Protein AF-A0AAD2JDV5-F1 (afdb_monomer_lite)

Radius of gyration: 23.73 Å; chains: 1; bounding box: 50×10×67 Å

pLDDT: mean 78.94, std 13.71, range [51.59, 94.75]

Sequence (60 aa):
MMPLKRVPVEKAEDGIEISRLPNNEEIIDKVNEIVRFVNTLEKKKADKPINNSFLKTRKW

Foldseek 3Di:
DDDQDFAFDDQDPVRDTDTHHDDPVSVVVVVVVVVVVVVVVVVVVVPPPPPPPVVPPPDD

Secondary structure (DSSP, 8-state):
-PPP-PEEEEE-TTS-EEEEPP-HHHHHHHHHHHHHHHHHHHHHHHTS----GGGTT---

Structure (mmCIF, N/CA/C/O backbone):
data_AF-A0AAD2JDV5-F1
#
_entry.id   AF-A0AAD2JDV5-F1
#
loop_
_atom_site.group_PDB
_atom_site.id
_atom_site.type_symbol
_atom_site.label_atom_id
_atom_site.label_alt_id
_atom_site.label_comp_id
_atom_site.label_asym_id
_atom_site.label_entity_id
_atom_site.label_seq_id
_atom_site.pdbx_PDB_ins_code
_atom_site.Cartn_x
_atom_site.Cartn_y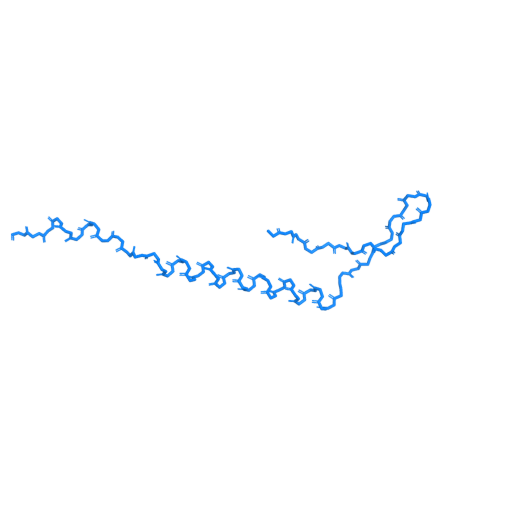
_atom_site.Cartn_z
_atom_site.occupancy
_atom_site.B_iso_or_equiv
_atom_site.auth_seq_id
_atom_site.auth_comp_id
_atom_site.auth_asym_id
_atom_site.auth_atom_id
_atom_site.pdbx_PDB_model_num
ATOM 1 N N . MET A 1 1 ? 5.587 -0.055 9.437 1.00 65.75 1 MET A N 1
ATOM 2 C CA . MET A 1 1 ? 5.239 0.315 8.049 1.00 65.75 1 MET A CA 1
ATOM 3 C C . MET A 1 1 ? 6.407 1.055 7.430 1.00 65.75 1 MET A C 1
ATOM 5 O O . MET A 1 1 ? 6.869 2.014 8.033 1.00 65.75 1 MET A O 1
ATOM 9 N N . MET A 1 2 ? 6.888 0.617 6.265 1.00 77.88 2 MET A N 1
ATOM 10 C CA . MET A 1 2 ? 7.862 1.389 5.485 1.00 77.88 2 MET A CA 1
ATOM 11 C C . MET A 1 2 ? 7.130 2.380 4.564 1.00 77.88 2 MET A C 1
ATOM 13 O O . MET A 1 2 ? 6.037 2.048 4.087 1.00 77.88 2 MET A O 1
ATOM 17 N N . PRO A 1 3 ? 7.682 3.587 4.340 1.00 81.69 3 PRO A N 1
ATOM 18 C CA . PRO A 1 3 ? 7.105 4.560 3.419 1.00 81.69 3 PRO A CA 1
ATOM 19 C C . PRO A 1 3 ? 7.163 4.045 1.979 1.00 81.69 3 PRO A C 1
ATOM 21 O O . PRO A 1 3 ? 8.052 3.265 1.633 1.00 81.69 3 PRO A O 1
ATOM 24 N N . LEU A 1 4 ? 6.224 4.502 1.147 1.00 87.00 4 LEU A N 1
ATOM 25 C CA . LEU A 1 4 ? 6.259 4.245 -0.290 1.00 87.00 4 LEU A CA 1
ATOM 26 C C . LEU A 1 4 ? 7.524 4.901 -0.864 1.00 87.00 4 LEU A C 1
ATOM 28 O O . LEU A 1 4 ? 7.781 6.080 -0.611 1.00 87.00 4 LEU A O 1
ATOM 32 N N . LYS A 1 5 ? 8.338 4.126 -1.579 1.00 87.44 5 LYS A N 1
ATOM 33 C CA . LYS A 1 5 ? 9.597 4.591 -2.170 1.00 87.44 5 LYS A CA 1
ATOM 34 C C . LYS A 1 5 ? 9.475 4.631 -3.685 1.00 87.44 5 LYS A C 1
ATOM 36 O O . LYS A 1 5 ? 8.619 3.966 -4.265 1.00 87.44 5 LYS A O 1
ATOM 41 N N . ARG A 1 6 ? 10.355 5.408 -4.317 1.00 85.62 6 ARG A N 1
ATOM 42 C CA . ARG A 1 6 ? 10.574 5.285 -5.757 1.00 85.62 6 ARG A CA 1
ATOM 43 C C . ARG A 1 6 ? 11.031 3.865 -6.075 1.00 85.62 6 ARG A C 1
ATOM 45 O O . ARG A 1 6 ? 11.766 3.264 -5.291 1.00 85.62 6 ARG A O 1
ATOM 52 N N . VAL A 1 7 ? 10.567 3.347 -7.203 1.00 85.19 7 VAL A N 1
ATOM 53 C CA . VAL A 1 7 ? 10.889 1.990 -7.640 1.00 85.19 7 VAL A CA 1
ATOM 54 C C . VAL A 1 7 ? 12.100 2.073 -8.568 1.00 85.19 7 VAL A C 1
ATOM 56 O O . VAL A 1 7 ? 12.028 2.817 -9.550 1.00 85.19 7 VAL A O 1
ATOM 59 N N . PRO A 1 8 ? 13.209 1.372 -8.278 1.00 84.31 8 PRO A N 1
ATOM 60 C CA . PRO A 1 8 ? 14.35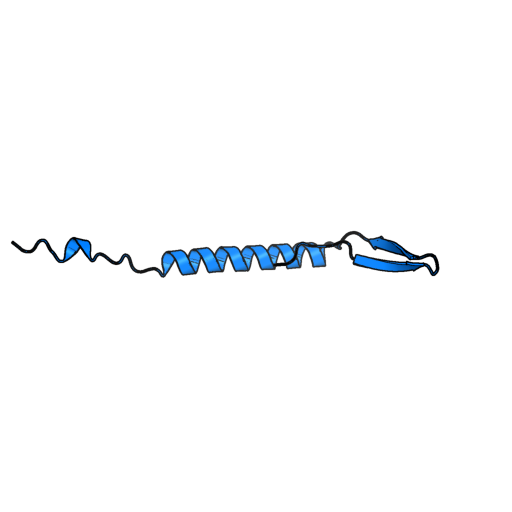1 1.320 -9.183 1.00 84.31 8 PRO A CA 1
ATOM 61 C C . PRO A 1 8 ? 13.931 0.668 -10.502 1.00 84.31 8 PRO A C 1
ATOM 63 O O . PRO A 1 8 ? 13.283 -0.377 -10.499 1.00 84.31 8 PRO A O 1
ATOM 66 N N . VAL A 1 9 ? 14.275 1.306 -11.616 1.00 80.56 9 VAL A N 1
ATOM 67 C CA . VAL A 1 9 ? 13.992 0.817 -12.972 1.00 80.56 9 VAL A CA 1
ATOM 68 C C . VAL A 1 9 ? 15.267 0.250 -13.575 1.00 80.56 9 VAL A C 1
ATOM 70 O O . VAL A 1 9 ? 15.275 -0.891 -14.018 1.00 80.56 9 VAL A O 1
ATOM 73 N N . GLU A 1 10 ? 16.360 1.009 -13.510 1.00 78.94 10 GLU A N 1
ATOM 74 C CA . GLU A 1 10 ? 17.659 0.610 -14.047 1.00 78.94 10 GLU A CA 1
ATOM 75 C C . GLU A 1 10 ? 18.790 1.105 -13.148 1.00 78.94 10 GLU A C 1
ATOM 77 O O . GLU A 1 10 ? 18.702 2.165 -12.518 1.00 78.94 10 GLU A O 1
ATOM 82 N N . LYS A 1 11 ? 19.871 0.327 -13.109 1.00 70.81 11 LYS A N 1
ATOM 83 C CA . LYS A 1 11 ? 21.152 0.749 -12.549 1.00 70.81 11 LYS A CA 1
ATOM 84 C C . LYS A 1 11 ? 22.133 0.852 -13.706 1.00 70.81 11 LYS A C 1
ATOM 86 O O . LYS A 1 11 ? 22.495 -0.175 -14.273 1.00 70.81 11 LYS A O 1
ATOM 91 N N . ALA A 1 12 ? 22.516 2.071 -14.069 1.00 71.00 12 ALA A N 1
ATOM 92 C CA . ALA A 1 12 ? 23.578 2.281 -15.042 1.00 71.00 12 ALA A CA 1
ATOM 93 C C . ALA A 1 12 ? 24.915 1.790 -14.458 1.00 71.00 12 ALA A C 1
ATOM 95 O O . ALA A 1 12 ? 25.124 1.867 -13.243 1.00 71.00 12 ALA A O 1
ATOM 96 N N . GLU A 1 13 ? 25.820 1.310 -15.317 1.00 68.38 13 GLU A N 1
ATOM 97 C CA . GLU A 1 13 ? 27.160 0.832 -14.924 1.00 68.38 13 GLU A CA 1
ATOM 98 C C . GLU A 1 13 ? 27.972 1.908 -14.176 1.00 68.38 13 GLU A C 1
ATOM 100 O O . GLU A 1 13 ? 28.788 1.585 -13.314 1.00 68.38 13 GLU A O 1
ATOM 105 N N . ASP A 1 14 ? 27.645 3.182 -14.402 1.00 76.81 14 ASP A N 1
ATOM 106 C CA . ASP A 1 14 ? 28.262 4.357 -13.774 1.00 76.81 14 ASP A CA 1
ATOM 107 C C . ASP A 1 14 ? 27.748 4.643 -12.344 1.00 76.81 14 ASP A C 1
ATOM 109 O O . ASP A 1 14 ? 28.083 5.662 -11.738 1.00 76.81 14 ASP A O 1
ATOM 113 N N . GLY A 1 15 ? 26.887 3.777 -11.796 1.00 74.44 15 GLY A N 1
ATOM 114 C CA . GLY A 1 15 ? 26.314 3.919 -10.453 1.00 74.44 15 GLY A CA 1
ATOM 115 C C . GLY A 1 15 ? 25.088 4.836 -10.365 1.00 74.44 15 GLY A C 1
ATOM 116 O O . GLY A 1 15 ? 24.608 5.111 -9.264 1.00 74.44 15 GLY A O 1
ATOM 117 N N . ILE A 1 16 ? 24.552 5.297 -11.498 1.00 77.12 16 ILE A N 1
ATOM 118 C CA . ILE A 1 16 ? 23.324 6.102 -11.546 1.00 77.12 16 ILE A CA 1
ATOM 119 C C . ILE A 1 16 ? 22.106 5.175 -11.451 1.00 77.12 16 ILE A C 1
ATOM 121 O O . ILE A 1 16 ? 21.919 4.282 -12.277 1.00 77.12 16 ILE A O 1
ATOM 125 N N . GLU A 1 17 ? 21.254 5.404 -10.450 1.00 79.25 17 GLU A N 1
ATOM 126 C CA . GLU A 1 17 ? 19.987 4.688 -10.279 1.00 79.25 17 GLU A CA 1
ATOM 127 C C . GLU A 1 17 ? 18.834 5.507 -10.867 1.00 79.25 17 GLU A C 1
ATOM 129 O O . GLU A 1 17 ? 18.450 6.556 -10.341 1.00 79.25 17 GLU A O 1
ATOM 134 N N . ILE A 1 18 ? 18.258 5.011 -11.962 1.00 81.94 18 ILE A N 1
ATOM 135 C CA . ILE A 1 18 ? 17.048 5.584 -12.548 1.00 81.94 18 ILE A CA 1
ATOM 136 C C . ILE A 1 18 ? 15.863 4.960 -11.825 1.00 81.94 18 ILE A C 1
ATOM 138 O O . ILE A 1 18 ? 15.689 3.741 -11.814 1.00 81.94 18 ILE A O 1
ATOM 142 N N . SER A 1 19 ? 15.031 5.798 -11.213 1.00 88.75 19 SER A N 1
ATOM 143 C CA . SER A 1 19 ? 13.883 5.343 -10.435 1.00 88.75 19 SER A CA 1
ATOM 144 C C . SER A 1 19 ? 12.592 6.019 -10.884 1.00 88.75 19 SER A C 1
ATOM 146 O O . SER A 1 19 ? 12.552 7.217 -11.174 1.00 88.75 19 SER A O 1
ATOM 148 N N . ARG A 1 20 ? 11.510 5.238 -10.938 1.00 89.56 20 ARG A N 1
ATOM 149 C CA . ARG A 1 20 ? 10.168 5.721 -11.274 1.00 89.56 20 ARG A CA 1
ATOM 150 C C . ARG A 1 20 ? 9.375 6.064 -10.023 1.00 89.56 20 ARG A C 1
ATOM 152 O O . ARG A 1 20 ? 9.635 5.560 -8.926 1.00 89.56 20 ARG A O 1
ATOM 159 N N . LEU A 1 21 ? 8.351 6.893 -10.207 1.00 90.25 21 LEU A N 1
ATOM 160 C CA . LEU A 1 21 ? 7.301 7.018 -9.207 1.00 90.25 21 LEU A CA 1
ATOM 161 C C . LEU A 1 21 ? 6.518 5.696 -9.098 1.00 90.25 21 LEU A C 1
ATOM 163 O O . LEU A 1 21 ? 6.402 4.960 -10.088 1.00 90.25 21 LEU A O 1
ATOM 167 N N . PRO A 1 22 ? 6.002 5.379 -7.903 1.00 89.44 22 PRO A N 1
ATOM 168 C CA . PRO A 1 22 ? 5.082 4.268 -7.735 1.00 89.44 22 PRO A CA 1
ATOM 169 C C . PRO A 1 22 ? 3.831 4.483 -8.595 1.00 89.44 22 PRO A C 1
ATOM 171 O O . PRO A 1 22 ? 3.382 5.615 -8.790 1.00 89.44 22 PRO A O 1
ATOM 174 N N . ASN A 1 23 ? 3.308 3.396 -9.150 1.00 91.56 23 ASN A N 1
ATOM 175 C CA . ASN A 1 23 ? 2.129 3.415 -10.001 1.00 91.56 23 ASN A CA 1
ATOM 176 C C . ASN A 1 23 ? 0.846 3.512 -9.152 1.00 91.56 23 ASN A C 1
ATOM 178 O O . ASN A 1 23 ? 0.882 3.477 -7.920 1.00 91.56 23 ASN A O 1
ATOM 182 N N . ASN A 1 24 ? -0.302 3.651 -9.819 1.00 93.06 24 ASN A N 1
ATOM 183 C CA . ASN A 1 24 ? -1.580 3.808 -9.128 1.00 93.06 24 ASN A CA 1
ATOM 184 C C . ASN A 1 24 ? -1.911 2.603 -8.228 1.00 93.06 24 ASN A C 1
ATOM 186 O O . ASN A 1 24 ? -2.371 2.789 -7.109 1.00 93.06 24 ASN A O 1
ATOM 190 N N . GLU A 1 25 ? -1.636 1.381 -8.683 1.00 92.75 25 GLU A N 1
ATOM 191 C CA . GLU A 1 25 ? -1.902 0.156 -7.918 1.00 92.75 25 GLU A CA 1
ATOM 192 C C . GLU A 1 25 ? -1.066 0.101 -6.631 1.00 92.75 25 GLU A C 1
ATOM 194 O O . GLU A 1 25 ? -1.617 -0.073 -5.548 1.00 92.75 25 GLU A O 1
ATOM 199 N N . GLU A 1 26 ? 0.239 0.376 -6.718 1.00 90.69 26 GLU A N 1
ATOM 200 C CA . GLU A 1 26 ? 1.169 0.424 -5.581 1.00 90.69 26 GLU A CA 1
ATOM 201 C C . GLU A 1 26 ? 0.763 1.491 -4.549 1.00 90.69 26 GLU A C 1
ATOM 203 O O . GLU A 1 26 ? 0.891 1.289 -3.336 1.00 90.69 26 GLU A O 1
ATOM 208 N N . ILE A 1 27 ? 0.255 2.638 -5.014 1.00 92.75 27 ILE A N 1
ATOM 209 C CA . ILE A 1 27 ? -0.265 3.697 -4.140 1.00 92.75 27 ILE A CA 1
ATOM 210 C C . ILE A 1 27 ? -1.542 3.225 -3.437 1.00 92.75 27 ILE A C 1
ATOM 212 O O . ILE A 1 27 ? -1.655 3.365 -2.216 1.00 92.75 27 ILE A O 1
ATOM 216 N N . ILE A 1 28 ? -2.496 2.661 -4.181 1.00 93.81 28 ILE A N 1
ATOM 217 C CA . ILE A 1 28 ? -3.779 2.198 -3.638 1.00 93.81 28 ILE A CA 1
ATOM 218 C C . ILE A 1 28 ? -3.579 1.063 -2.632 1.00 93.81 28 ILE A C 1
ATOM 220 O O . ILE A 1 28 ? -4.187 1.084 -1.559 1.00 93.81 28 ILE A O 1
ATOM 224 N N . ASP A 1 29 ? -2.678 0.125 -2.907 1.00 94.75 29 ASP A N 1
ATOM 225 C CA . ASP A 1 29 ? -2.323 -0.937 -1.967 1.00 94.75 29 ASP A CA 1
ATOM 226 C C . ASP A 1 29 ? -1.804 -0.369 -0.649 1.00 94.75 29 ASP A C 1
ATOM 228 O O . ASP A 1 29 ? -2.208 -0.810 0.435 1.00 94.75 29 ASP A O 1
ATOM 232 N N . LYS A 1 30 ? -0.978 0.680 -0.717 1.00 91.62 30 LYS A N 1
ATOM 233 C CA . LYS A 1 30 ? -0.471 1.333 0.488 1.00 91.62 30 LYS A CA 1
ATOM 234 C C . LYS A 1 30 ? -1.563 2.051 1.269 1.00 91.62 30 LYS A C 1
ATOM 236 O O . LYS A 1 30 ? -1.586 1.973 2.499 1.00 91.62 30 LYS A O 1
ATOM 241 N N . VAL A 1 31 ? -2.477 2.723 0.574 1.00 92.75 31 VAL A N 1
ATOM 242 C CA . VAL A 1 31 ? -3.647 3.357 1.194 1.00 92.75 31 VAL A CA 1
ATOM 243 C C . VAL A 1 31 ? -4.500 2.307 1.908 1.00 92.75 31 VAL A C 1
ATOM 245 O O . VAL A 1 31 ? -4.839 2.488 3.078 1.00 92.75 31 VAL A O 1
ATOM 248 N N . ASN A 1 32 ? -4.773 1.172 1.264 1.00 94.56 32 ASN A N 1
ATOM 249 C CA . ASN A 1 32 ? -5.529 0.071 1.859 1.00 94.56 32 ASN A CA 1
ATOM 250 C C . ASN A 1 32 ? -4.847 -0.494 3.114 1.00 94.56 32 ASN A C 1
ATOM 252 O O . ASN A 1 32 ? -5.516 -0.782 4.110 1.00 94.56 32 ASN A O 1
ATOM 256 N N . GLU A 1 33 ? -3.519 -0.624 3.102 1.00 92.69 33 GLU A N 1
ATOM 257 C CA . GLU A 1 33 ? -2.740 -1.048 4.268 1.00 92.69 33 GLU A CA 1
ATOM 258 C C . GLU A 1 33 ? -2.907 -0.066 5.444 1.00 92.69 33 GLU A C 1
ATOM 260 O O . GLU A 1 33 ? -3.170 -0.486 6.575 1.00 92.69 33 GLU A O 1
ATOM 265 N N . ILE A 1 34 ? -2.811 1.243 5.177 1.00 93.94 34 ILE A N 1
ATOM 266 C CA . ILE A 1 34 ? -2.988 2.305 6.182 1.00 93.94 34 ILE A CA 1
ATOM 267 C C . ILE A 1 34 ? -4.398 2.255 6.774 1.00 93.94 34 ILE A C 1
ATOM 269 O O . ILE A 1 34 ? -4.550 2.258 7.996 1.00 93.94 34 ILE A O 1
ATOM 273 N N . VAL A 1 35 ? -5.423 2.136 5.930 1.00 94.56 35 VAL A N 1
ATOM 274 C CA . VAL A 1 35 ? -6.822 2.039 6.370 1.00 94.56 35 VAL A 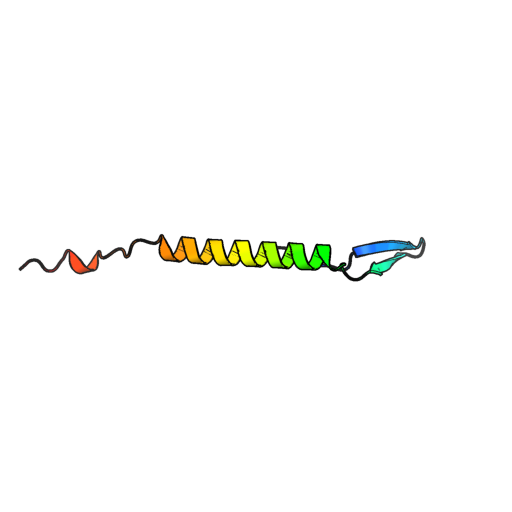CA 1
ATOM 275 C C . VAL A 1 35 ? -7.027 0.826 7.282 1.00 94.56 35 VAL A C 1
ATOM 277 O O . VAL A 1 35 ? -7.616 0.948 8.357 1.00 94.56 35 VAL A O 1
ATOM 280 N N . ARG A 1 36 ? -6.493 -0.347 6.915 1.00 94.25 36 ARG A N 1
ATOM 281 C CA . ARG A 1 36 ? -6.568 -1.560 7.753 1.00 94.25 36 ARG A CA 1
ATOM 282 C C . ARG A 1 36 ? -5.885 -1.370 9.105 1.00 94.25 36 ARG A C 1
ATOM 284 O O . ARG A 1 36 ? -6.415 -1.814 10.127 1.00 94.25 36 ARG A O 1
ATOM 291 N N . PHE A 1 37 ? -4.728 -0.714 9.123 1.00 93.00 37 PHE A N 1
ATOM 292 C CA . PHE A 1 37 ? -3.998 -0.442 10.356 1.00 93.00 37 PHE A CA 1
ATOM 293 C C . PHE A 1 37 ? -4.785 0.486 11.288 1.00 93.00 37 PHE A C 1
ATOM 295 O O . PHE A 1 37 ? -4.980 0.145 12.454 1.00 93.00 37 PHE A O 1
ATOM 302 N N . VAL A 1 38 ? -5.314 1.597 10.767 1.00 91.06 38 VAL A N 1
ATOM 303 C CA . VAL A 1 38 ? -6.147 2.537 11.538 1.00 91.06 38 VAL A CA 1
ATOM 304 C C . VAL A 1 38 ? -7.390 1.838 12.090 1.00 91.06 38 VAL A C 1
ATOM 306 O O . VAL A 1 38 ? -7.649 1.908 13.289 1.00 91.06 38 VAL A O 1
ATOM 309 N N . ASN A 1 39 ? -8.092 1.058 11.265 1.00 91.50 39 ASN A N 1
ATOM 310 C CA . ASN A 1 39 ? -9.258 0.289 11.709 1.00 91.50 39 ASN A CA 1
ATOM 311 C C . ASN A 1 39 ? -8.914 -0.709 12.825 1.00 91.50 39 ASN A C 1
ATOM 313 O O . ASN A 1 39 ? -9.706 -0.934 13.739 1.00 91.50 39 ASN A O 1
ATOM 317 N N . THR A 1 40 ? -7.725 -1.313 12.773 1.00 90.06 40 THR A N 1
ATOM 318 C CA . THR A 1 40 ? -7.252 -2.226 13.822 1.00 90.06 40 THR A CA 1
ATOM 319 C C . THR A 1 40 ? -6.967 -1.484 15.129 1.00 90.06 40 THR A C 1
ATOM 321 O O . THR A 1 40 ? -7.262 -2.008 16.203 1.00 90.06 40 THR A O 1
ATOM 324 N N . LEU A 1 41 ? -6.408 -0.272 15.063 1.00 88.44 41 LEU A N 1
ATOM 325 C CA . LEU A 1 41 ? -6.175 0.564 16.244 1.00 88.44 41 LEU A CA 1
ATOM 326 C C . LEU A 1 41 ? -7.488 0.995 16.904 1.00 88.44 41 LEU A C 1
ATOM 328 O O . LEU A 1 41 ? -7.604 0.897 18.125 1.00 88.44 41 LEU A O 1
ATOM 332 N N . GLU A 1 42 ? -8.478 1.404 16.109 1.00 85.75 42 GLU A N 1
ATOM 333 C CA . GLU A 1 42 ? -9.809 1.773 16.604 1.00 85.75 42 GLU A CA 1
ATOM 334 C C . GLU A 1 42 ? -10.493 0.596 17.311 1.00 85.75 42 GLU A C 1
ATOM 336 O O . GLU A 1 42 ? -10.951 0.738 18.446 1.00 85.75 42 GLU A O 1
ATOM 341 N N . LYS A 1 43 ? -10.460 -0.608 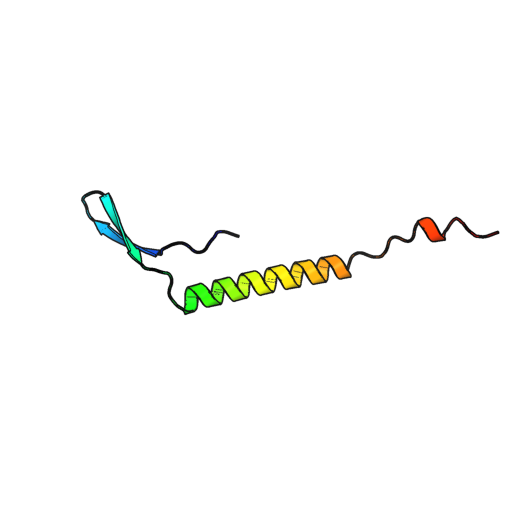16.718 1.00 84.31 43 LYS A N 1
ATOM 342 C CA . LYS A 1 43 ? -10.979 -1.826 17.369 1.00 84.31 43 LYS A CA 1
ATOM 343 C C . LYS A 1 43 ? -10.280 -2.114 18.698 1.00 84.31 43 LYS A C 1
ATOM 345 O O . LYS A 1 43 ? -10.938 -2.278 19.717 1.00 84.31 43 LYS A O 1
ATOM 350 N N . LYS A 1 44 ? -8.944 -2.067 18.729 1.00 81.56 44 LYS A N 1
ATOM 351 C CA . LYS A 1 44 ? -8.168 -2.274 19.966 1.00 81.56 44 LYS A CA 1
ATOM 352 C C . LYS A 1 44 ? -8.449 -1.226 21.046 1.00 81.56 44 LYS A C 1
ATOM 354 O O . LYS A 1 44 ? -8.265 -1.511 22.227 1.00 81.56 44 LYS A O 1
ATOM 359 N N . LYS A 1 45 ? -8.829 -0.004 20.664 1.00 74.44 45 LYS A N 1
ATOM 360 C CA . LYS A 1 45 ? -9.229 1.050 21.603 1.00 74.44 45 LYS A CA 1
ATOM 361 C C . LYS A 1 45 ? -10.620 0.775 22.176 1.00 74.44 45 LYS A C 1
ATOM 363 O O . LYS A 1 45 ? -10.797 0.950 23.378 1.00 74.44 45 LYS A O 1
ATOM 368 N N . ALA A 1 46 ? -11.556 0.320 21.343 1.00 63.69 46 ALA A N 1
ATOM 369 C CA . ALA A 1 46 ? -12.898 -0.084 21.760 1.00 63.69 46 ALA A CA 1
ATOM 370 C C . ALA A 1 46 ? -12.889 -1.326 22.672 1.00 63.69 46 ALA A C 1
ATOM 372 O O . ALA A 1 46 ? -13.654 -1.382 23.630 1.00 63.69 46 ALA A O 1
ATOM 373 N N . ASP A 1 47 ? -11.977 -2.272 22.434 1.00 63.16 47 ASP A N 1
ATOM 374 C CA . ASP A 1 47 ? -11.873 -3.521 23.201 1.00 63.16 47 ASP A CA 1
ATOM 375 C C . ASP A 1 47 ? -11.220 -3.360 24.581 1.00 63.16 47 ASP A C 1
ATOM 377 O O . ASP A 1 47 ? -11.153 -4.328 25.339 1.00 63.16 47 ASP A O 1
ATOM 381 N N . LYS A 1 48 ? -10.715 -2.172 24.948 1.00 64.00 48 LYS A N 1
ATOM 382 C CA . LYS A 1 48 ? -10.229 -1.952 26.316 1.00 64.00 48 LYS A CA 1
ATOM 383 C C . LYS A 1 48 ? -11.439 -1.852 27.244 1.00 64.00 48 LYS A C 1
ATOM 385 O O . LYS A 1 48 ? -12.126 -0.828 27.206 1.00 64.00 48 LYS A O 1
ATOM 390 N N . PRO A 1 49 ? -11.695 -2.851 28.113 1.00 63.47 49 PRO A N 1
ATOM 391 C CA . PRO A 1 49 ? -12.745 -2.707 29.101 1.00 6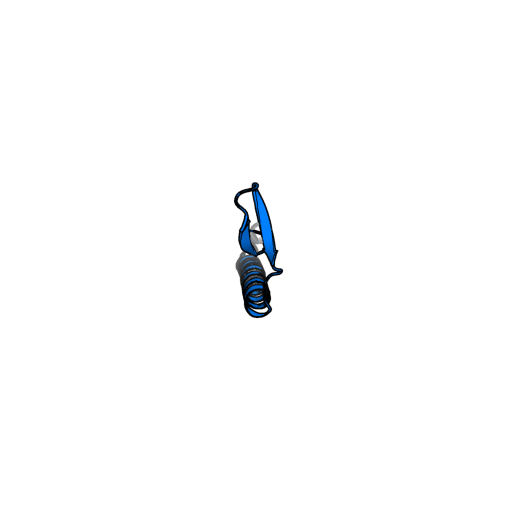3.47 49 PRO A CA 1
ATOM 392 C C . PRO A 1 49 ? -12.396 -1.500 29.970 1.00 63.47 49 PRO A C 1
ATOM 394 O O . PRO A 1 49 ? -11.255 -1.352 30.420 1.00 63.47 49 PRO A O 1
ATOM 397 N N . ILE A 1 50 ? -13.375 -0.627 30.196 1.00 65.12 50 ILE A N 1
ATOM 398 C CA . ILE A 1 50 ? -13.266 0.423 31.204 1.00 65.12 50 ILE A CA 1
ATOM 399 C C . ILE A 1 50 ? -13.048 -0.311 32.526 1.00 65.12 50 ILE A C 1
ATOM 401 O O . ILE A 1 50 ? -13.980 -0.892 33.084 1.00 65.12 50 ILE A O 1
ATOM 405 N N . ASN A 1 51 ? -11.801 -0.361 32.999 1.00 61.97 51 ASN A N 1
ATOM 406 C CA . ASN A 1 51 ? -11.478 -0.965 34.280 1.00 61.97 51 ASN A CA 1
ATOM 407 C C . ASN A 1 51 ? -12.000 -0.018 35.365 1.00 61.97 51 ASN A C 1
ATOM 409 O O . ASN A 1 51 ? -11.288 0.851 35.861 1.00 61.97 51 ASN A O 1
ATOM 413 N N . ASN A 1 52 ? -13.290 -0.145 35.673 1.00 58.53 52 ASN A N 1
ATOM 414 C CA . ASN A 1 52 ? -14.012 0.634 36.673 1.00 58.53 52 ASN A CA 1
ATOM 415 C C . ASN A 1 52 ? -13.655 0.160 38.094 1.00 58.53 52 ASN A C 1
ATOM 417 O O . ASN A 1 52 ? -14.522 -0.060 38.942 1.00 58.53 52 ASN A O 1
ATOM 421 N N . SER A 1 53 ? -12.359 0.019 38.384 1.00 57.94 53 SER A N 1
ATOM 422 C CA . SER A 1 53 ? -11.846 -0.260 39.729 1.00 57.94 53 SER A CA 1
ATOM 423 C C . SER A 1 53 ? -12.241 0.831 40.737 1.00 57.94 53 SER A C 1
ATOM 425 O O . SER A 1 53 ? -12.313 0.558 41.932 1.00 57.94 53 SER A O 1
ATOM 427 N N . PHE A 1 54 ? -12.609 2.025 40.260 1.00 57.56 54 PHE A N 1
ATOM 428 C CA . PHE A 1 54 ? -13.118 3.138 41.065 1.00 57.56 54 PHE A CA 1
ATOM 429 C C . PHE A 1 54 ? -14.586 3.006 41.516 1.00 57.56 54 PHE A C 1
ATOM 431 O O . PHE A 1 54 ? -14.990 3.714 42.434 1.00 57.56 54 PHE A O 1
ATOM 438 N N . LEU A 1 55 ? -15.396 2.114 40.928 1.00 56.69 55 LEU A N 1
ATOM 439 C CA . LEU A 1 55 ? -16.803 1.930 41.335 1.00 56.69 55 LEU A CA 1
ATOM 440 C C . LEU A 1 55 ? -17.002 0.856 42.416 1.00 56.69 55 LEU A C 1
ATOM 442 O O . LEU A 1 55 ? -18.091 0.752 42.976 1.00 56.69 55 LEU A O 1
ATOM 446 N N . LYS A 1 56 ? -15.975 0.059 42.746 1.00 54.91 56 LYS A N 1
ATOM 447 C CA . LYS A 1 56 ? -16.088 -1.017 43.752 1.00 54.91 56 LYS A CA 1
ATOM 448 C C . LYS A 1 56 ? -15.968 -0.545 45.206 1.00 54.91 56 LYS A C 1
ATOM 450 O O . LYS A 1 56 ? -16.346 -1.295 46.098 1.00 54.91 56 LYS A O 1
ATOM 455 N N . THR A 1 57 ? -15.477 0.668 45.457 1.00 56.88 57 THR A N 1
ATOM 456 C CA . THR A 1 57 ? -15.187 1.184 46.810 1.00 56.88 57 THR A CA 1
ATOM 457 C C . THR A 1 57 ? -16.289 2.051 47.423 1.00 56.88 57 THR A C 1
ATOM 459 O O . THR A 1 57 ? -16.148 2.482 48.561 1.00 56.88 57 THR A O 1
ATOM 462 N N . ARG A 1 58 ? -17.414 2.279 46.731 1.00 52.19 58 ARG A N 1
ATOM 463 C CA . ARG A 1 58 ? -18.611 2.917 47.313 1.00 52.19 58 ARG A CA 1
ATOM 464 C C . ARG A 1 58 ? -19.769 1.925 47.403 1.00 52.19 58 ARG A C 1
ATOM 466 O O . ARG A 1 58 ? -20.746 2.027 46.671 1.00 52.19 58 ARG A O 1
ATOM 473 N N . LYS A 1 59 ? -19.663 0.968 48.320 1.00 52.47 59 LYS A N 1
ATOM 474 C CA . LYS A 1 59 ? -20.846 0.415 48.987 1.00 52.47 59 LYS A CA 1
ATOM 475 C C . LYS A 1 59 ? -20.785 0.897 50.433 1.00 52.47 59 LYS A C 1
ATOM 477 O O . LYS A 1 59 ? -19.846 0.542 51.138 1.00 52.47 59 LYS A O 1
ATOM 482 N N . TRP A 1 60 ? -21.707 1.798 50.761 1.00 51.59 60 TRP A N 1
ATOM 483 C CA . TRP A 1 60 ? -22.026 2.221 52.122 1.00 51.59 60 TRP A CA 1
ATOM 484 C C . TRP A 1 60 ? -22.807 1.114 52.825 1.00 51.59 60 TRP A C 1
ATOM 486 O O . TRP A 1 60 ? -23.549 0.401 52.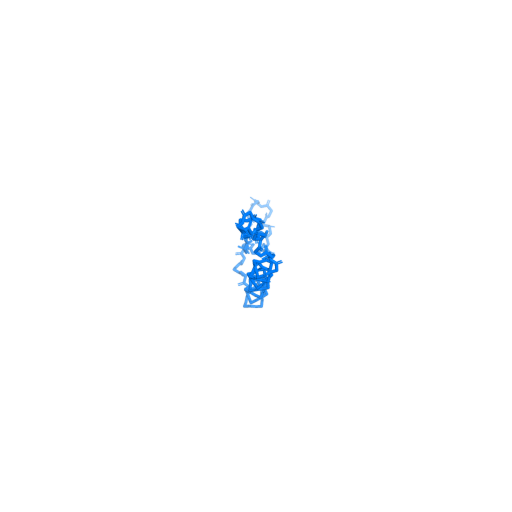106 1.00 51.59 60 TRP A O 1
#

Organism: Bacillus pumilus (NCBI:txid1408)